Protein AF-A0A447GGA2-F1 (afdb_monomer_lite)

Foldseek 3Di:
DDVVVVVVVVVVVVVVVVPPPPDPDPWDKDFAADDPDDDADDAEKDFDAGPDMDGDPPPQWDADNVGQKIKHAFDKDWDKDKDWDQHDPDDDPVLQPPPPNQFWWWFKAWPVVRDTPWTFDDDHNVVRDIGITTDMDGDHGTTMITTITHHDDDNRD

Sequence (157 aa):
MKPKLLLLMVALALALSACGGTSPPRLWGAFTERGLSNVAMQPGINVRVFNDVNLDAHGYIKYDKSTGYLTLQPGSYRIDGWSLTTFGLKLTTQQQMATYSAPGYAFFWNVDEKKMEILASLQDPFYAQHSIIDGVLTVPKTTNYFFGHQNGDKVDG

pLDDT: mean 76.38, std 16.98, range [40.22, 98.12]

Secondary structure (DSSP, 8-state):
--HHHHHHHHHHHHHHHHT---PPP---EEEE---SS--PPPSEEEE---SEEEE-TT-SEEEETTTTEEEEPSEEEEEEEEE-----TT--HHHHH-TT--EEEEEEEETTTTEEEEEE----TTT---EEEEEEEEESS-EEEEEEEEESS-S--

Structure (mmCIF, N/CA/C/O backbone):
data_AF-A0A447GGA2-F1
#
_entry.id   AF-A0A447GGA2-F1
#
loop_
_atom_site.group_PDB
_atom_site.id
_atom_site.type_symbol
_atom_site.label_atom_id
_atom_site.label_alt_id
_atom_site.label_comp_id
_atom_site.label_asym_id
_atom_site.label_entity_id
_atom_site.label_seq_id
_atom_site.pdbx_PDB_ins_code
_atom_site.Cartn_x
_atom_site.Cartn_y
_atom_site.Cartn_z
_atom_site.occupancy
_atom_site.B_iso_or_equiv
_atom_site.auth_seq_id
_atom_site.auth_comp_id
_atom_site.auth_asym_id
_atom_site.auth_atom_id
_atom_site.pdbx_PDB_model_num
ATOM 1 N N . MET A 1 1 ? -17.168 -26.329 59.101 1.00 55.03 1 MET A N 1
ATOM 2 C CA . MET A 1 1 ? -16.135 -25.474 58.465 1.00 55.03 1 MET A CA 1
ATOM 3 C C . MET A 1 1 ? -16.261 -24.057 59.007 1.00 55.03 1 MET A C 1
ATOM 5 O O . MET A 1 1 ? -17.379 -23.578 59.133 1.00 55.03 1 MET A O 1
ATOM 9 N N . LYS A 1 2 ? -15.154 -23.409 59.399 1.00 59.47 2 LYS A N 1
ATOM 10 C CA . LYS A 1 2 ? -15.189 -22.062 59.999 1.00 59.47 2 LYS A CA 1
ATOM 11 C C . LYS A 1 2 ? -15.570 -21.018 58.927 1.00 59.47 2 LYS A C 1
ATOM 13 O O . LYS A 1 2 ? -14.942 -21.028 57.870 1.00 59.47 2 LYS A O 1
ATOM 18 N N . PRO A 1 3 ? -16.512 -20.091 59.185 1.00 68.50 3 PRO A N 1
ATOM 19 C CA . PRO A 1 3 ? -17.017 -19.128 58.190 1.00 68.50 3 PRO A CA 1
ATOM 20 C C . PRO A 1 3 ? -15.923 -18.225 57.592 1.00 68.50 3 PRO A C 1
ATOM 22 O O . PRO A 1 3 ? -16.007 -17.820 56.438 1.00 68.50 3 PRO A O 1
ATOM 25 N N . LYS A 1 4 ? -14.833 -17.996 58.337 1.00 69.19 4 LYS A N 1
ATOM 26 C CA . LYS A 1 4 ? -13.647 -17.261 57.870 1.00 69.19 4 LYS A CA 1
ATOM 27 C C . LYS A 1 4 ? -12.900 -17.956 56.723 1.00 69.19 4 LYS A C 1
ATOM 29 O O . LYS A 1 4 ? -12.331 -17.279 55.879 1.00 69.19 4 LYS A O 1
ATOM 34 N N . LEU A 1 5 ? -12.916 -19.291 56.679 1.00 73.06 5 LEU A N 1
ATOM 35 C CA . LEU A 1 5 ? -12.252 -20.070 55.629 1.00 73.06 5 LEU A CA 1
ATOM 36 C C . LEU A 1 5 ? -13.043 -20.011 54.31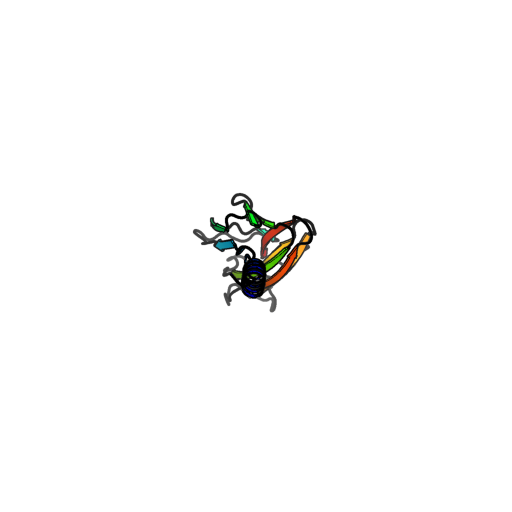4 1.00 73.06 5 LEU A C 1
ATOM 38 O O . LEU A 1 5 ? -12.458 -19.946 53.239 1.00 73.06 5 LEU A O 1
ATOM 42 N N . LEU A 1 6 ? -14.376 -19.982 54.413 1.00 73.88 6 LEU A N 1
ATOM 43 C CA . LEU A 1 6 ? -15.270 -19.882 53.261 1.00 73.88 6 LEU A CA 1
ATOM 44 C C . LEU A 1 6 ? -15.150 -18.507 52.585 1.00 73.88 6 LEU A C 1
ATOM 46 O O . LEU A 1 6 ? -15.030 -18.435 51.367 1.00 73.88 6 LEU A O 1
ATOM 50 N N . LEU A 1 7 ? -15.090 -17.430 53.378 1.00 76.25 7 LEU A N 1
ATOM 51 C CA . LEU A 1 7 ? -14.871 -16.073 52.866 1.00 76.25 7 LEU A CA 1
ATOM 52 C C . LEU A 1 7 ? -13.526 -15.929 52.144 1.00 76.25 7 LEU A C 1
ATOM 54 O O . LEU A 1 7 ? -13.458 -15.292 51.096 1.00 76.25 7 LEU A O 1
ATOM 58 N N . LEU A 1 8 ? -12.469 -16.546 52.681 1.00 77.81 8 LEU A N 1
ATOM 59 C CA . LEU A 1 8 ? -11.142 -16.508 52.068 1.00 77.81 8 LEU A CA 1
ATOM 60 C C . LEU A 1 8 ? -11.126 -17.228 50.711 1.00 77.81 8 LEU A C 1
ATOM 62 O O . LEU A 1 8 ? -10.539 -16.729 49.757 1.00 77.81 8 LEU A O 1
ATOM 66 N N . MET A 1 9 ? -11.809 -18.373 50.610 1.00 75.88 9 MET A N 1
ATOM 67 C CA . MET A 1 9 ? -11.903 -19.132 49.359 1.00 75.88 9 MET A CA 1
ATOM 68 C C . MET A 1 9 ? -12.723 -18.402 48.293 1.00 75.88 9 MET A C 1
ATOM 70 O O . MET A 1 9 ? -12.343 -18.410 47.127 1.00 75.88 9 MET A O 1
ATOM 74 N N . VAL A 1 10 ? -13.803 -17.719 48.685 1.00 77.00 10 VAL A N 1
ATOM 75 C CA . VAL A 1 10 ? -14.612 -16.907 47.760 1.00 77.00 10 VAL A CA 1
ATOM 76 C C . VAL A 1 10 ? -13.823 -15.694 47.258 1.00 77.00 10 VAL A C 1
ATOM 78 O O . VAL A 1 10 ? -13.819 -15.426 46.059 1.00 77.00 10 VAL A O 1
ATOM 81 N N . ALA A 1 11 ? -13.097 -15.000 48.139 1.00 74.69 11 ALA A N 1
ATOM 82 C CA . ALA A 1 11 ? -12.246 -13.877 47.744 1.00 74.69 11 ALA A CA 1
ATOM 83 C C . ALA A 1 11 ? -11.113 -14.314 46.796 1.00 74.69 11 ALA A C 1
ATOM 85 O O . ALA A 1 11 ? -10.830 -13.630 45.814 1.00 74.69 11 ALA A O 1
ATOM 86 N N . LEU A 1 12 ? -10.508 -15.480 47.047 1.00 71.75 12 LEU A N 1
ATOM 87 C CA . LEU A 1 12 ? -9.452 -16.034 46.199 1.00 71.75 12 LEU A CA 1
ATOM 88 C C . LEU A 1 12 ? -9.988 -16.474 44.827 1.00 71.75 12 LEU A C 1
ATOM 90 O O . LEU A 1 12 ? -9.354 -16.209 43.810 1.00 71.75 12 LEU A O 1
ATOM 94 N N . ALA A 1 13 ? -11.180 -17.075 44.778 1.00 69.44 13 ALA A N 1
ATOM 95 C CA . ALA A 1 13 ? -11.834 -17.444 43.524 1.00 69.44 13 ALA A CA 1
ATOM 96 C C . ALA A 1 13 ? -12.195 -16.210 42.672 1.00 69.44 13 ALA A C 1
ATOM 98 O O . ALA A 1 13 ? -11.992 -16.215 41.457 1.00 69.44 13 ALA A O 1
ATOM 99 N N . LEU A 1 14 ? -12.664 -15.127 43.303 1.00 68.50 14 LEU A N 1
ATOM 100 C CA . LEU A 1 14 ? -12.973 -13.863 42.623 1.00 68.50 14 LEU A CA 1
ATOM 101 C C . LEU A 1 14 ? -11.708 -13.167 42.097 1.00 68.50 14 LEU A C 1
ATOM 103 O O . LEU A 1 14 ? -11.712 -12.663 40.976 1.00 68.50 14 LEU A O 1
ATOM 107 N N . ALA A 1 15 ? -10.611 -13.196 42.860 1.00 64.44 15 ALA A N 1
ATOM 108 C CA . ALA A 1 15 ? -9.325 -12.646 42.432 1.00 64.44 15 ALA A CA 1
ATOM 109 C C . ALA A 1 15 ? -8.726 -13.420 41.241 1.00 64.44 15 ALA A C 1
ATOM 111 O O . ALA A 1 15 ? -8.238 -12.813 40.291 1.00 64.44 15 ALA A O 1
ATOM 112 N N . LEU A 1 16 ? -8.825 -14.754 41.245 1.00 64.12 16 LEU A N 1
ATOM 113 C CA . LEU A 1 16 ? -8.358 -15.597 40.137 1.00 64.12 16 LEU A CA 1
ATOM 114 C C . LEU A 1 16 ? -9.204 -15.417 38.866 1.00 64.12 16 LEU A C 1
ATOM 116 O O . LEU A 1 16 ? -8.669 -15.489 37.763 1.00 64.12 16 LEU A O 1
ATOM 120 N N . SER A 1 17 ? -10.498 -15.115 39.011 1.00 60.97 17 SER A N 1
ATOM 121 C CA . SER A 1 17 ? -11.397 -14.830 37.882 1.00 60.97 17 SER A CA 1
ATOM 122 C C . SER A 1 17 ? -11.118 -13.466 37.237 1.00 60.97 17 SER A C 1
ATOM 124 O O . SER A 1 17 ? -11.296 -13.306 36.033 1.00 60.97 17 SER A O 1
ATOM 126 N N . ALA A 1 18 ? -10.647 -12.488 38.018 1.00 59.16 18 ALA A N 1
ATOM 127 C CA . ALA A 1 18 ? -10.312 -11.148 37.533 1.00 59.16 18 ALA A CA 1
ATOM 128 C C . ALA A 1 18 ? -8.940 -11.072 36.831 1.00 59.16 18 ALA A C 1
ATOM 130 O O . ALA A 1 18 ? -8.688 -10.139 36.074 1.00 59.16 18 ALA A O 1
ATOM 131 N N . CYS A 1 19 ? -8.063 -12.060 37.045 1.00 56.97 19 CYS A N 1
ATOM 132 C CA . CYS A 1 19 ? -6.758 -12.165 36.381 1.00 56.97 19 CYS A CA 1
ATOM 133 C C . CYS A 1 19 ? -6.781 -12.978 35.076 1.00 56.97 19 CYS A C 1
ATOM 135 O O . CYS A 1 19 ? -5.735 -13.145 34.448 1.00 56.97 19 CYS A O 1
ATOM 137 N N . GLY A 1 20 ? -7.950 -13.456 34.637 1.00 50.09 20 GLY A N 1
ATOM 138 C CA . GLY A 1 20 ? -8.146 -14.082 33.328 1.00 50.09 20 GLY A CA 1
ATOM 139 C C . GLY A 1 20 ? -8.113 -13.054 32.198 1.00 50.09 20 GLY A C 1
ATOM 140 O O . GLY A 1 20 ? -9.100 -12.875 31.493 1.00 50.09 20 GLY A O 1
ATOM 141 N N . GLY A 1 21 ? -7.000 -12.335 32.051 1.00 49.41 21 GLY A N 1
ATOM 142 C CA . GLY A 1 21 ? -6.789 -11.415 30.945 1.00 49.41 21 GLY A CA 1
ATOM 143 C C . GLY A 1 21 ? -6.728 -12.200 29.643 1.00 49.41 21 GLY A C 1
ATOM 144 O O . GLY A 1 21 ? -5.697 -12.779 29.309 1.00 49.41 21 GLY A O 1
ATOM 145 N N . THR A 1 22 ? -7.827 -12.227 28.895 1.00 58.84 22 THR A N 1
ATOM 146 C CA . THR A 1 22 ? -7.791 -12.599 27.483 1.00 58.84 22 THR A CA 1
ATOM 147 C C . THR A 1 22 ? -6.890 -11.592 26.787 1.00 58.84 22 THR A C 1
ATOM 149 O O . THR A 1 22 ? -7.276 -10.436 26.605 1.00 58.84 22 THR A O 1
ATOM 152 N N . SER A 1 23 ? -5.663 -12.003 26.457 1.00 59.25 23 SER A N 1
ATOM 153 C CA . SER A 1 23 ? -4.804 -11.192 25.600 1.00 59.25 23 SER A CA 1
ATOM 154 C C . SER A 1 23 ? -5.580 -10.901 24.316 1.00 59.25 23 SER A C 1
ATOM 156 O O . SER A 1 23 ? -6.169 -11.837 23.760 1.00 59.25 23 SER A O 1
ATOM 158 N N . PRO A 1 24 ? -5.641 -9.637 23.864 1.00 61.16 24 PRO A N 1
ATOM 159 C CA . PRO A 1 24 ? -6.284 -9.326 22.601 1.00 61.16 24 PRO A CA 1
ATOM 160 C C . PRO A 1 24 ? -5.668 -10.200 21.498 1.00 61.16 24 PRO A C 1
ATOM 162 O O . PRO A 1 24 ? -4.468 -10.498 21.548 1.00 61.16 24 PRO A O 1
ATOM 165 N N . PRO A 1 25 ? -6.481 -10.671 20.539 1.00 67.06 25 PRO A N 1
ATOM 166 C CA . PRO A 1 25 ? -6.010 -11.588 19.516 1.00 67.06 25 PRO A CA 1
ATOM 167 C C . PRO A 1 25 ? -4.809 -10.992 18.781 1.00 67.06 25 PRO A C 1
ATOM 169 O O . PRO A 1 25 ? -4.775 -9.797 18.485 1.00 67.06 25 PRO A O 1
ATOM 172 N N . ARG A 1 26 ? -3.806 -11.825 18.486 1.00 68.12 26 ARG A N 1
ATOM 173 C CA . ARG A 1 26 ? -2.663 -11.404 17.673 1.00 68.12 26 ARG A CA 1
ATOM 174 C C . ARG A 1 26 ? -3.148 -11.206 16.237 1.00 68.12 26 ARG A C 1
ATOM 176 O O . ARG A 1 26 ? -3.284 -12.180 15.502 1.00 68.12 26 ARG A O 1
ATOM 183 N N . LEU A 1 27 ? -3.406 -9.955 15.872 1.00 86.00 27 LEU A N 1
ATOM 184 C CA . LEU A 1 27 ? -3.774 -9.553 14.518 1.00 86.00 27 LEU A CA 1
ATOM 185 C C . LEU A 1 27 ? -2.509 -9.342 13.683 1.00 86.00 27 LEU A C 1
ATOM 187 O O . LEU A 1 27 ? -1.569 -8.695 14.149 1.00 86.00 27 LEU A O 1
ATOM 191 N N . TRP A 1 28 ? -2.455 -9.908 12.480 1.00 90.31 28 TRP A N 1
ATOM 192 C CA . TRP A 1 28 ? -1.319 -9.760 11.573 1.00 90.31 28 TRP A CA 1
ATOM 193 C C . TRP A 1 28 ? -1.668 -10.151 10.133 1.00 90.31 28 TRP A C 1
ATOM 195 O O . TRP A 1 28 ? -2.555 -10.960 9.864 1.00 90.31 28 TRP A O 1
ATOM 205 N N . GLY A 1 29 ? -0.898 -9.597 9.200 1.00 92.44 29 GLY A N 1
ATOM 206 C CA . GLY A 1 29 ? -0.881 -10.011 7.806 1.00 92.44 29 GLY A CA 1
ATOM 207 C C . GLY A 1 29 ? 0.541 -9.958 7.264 1.00 92.44 29 GLY A C 1
ATOM 208 O O . GLY A 1 29 ? 1.298 -9.049 7.600 1.00 92.44 29 GLY A O 1
ATOM 209 N N . ALA A 1 30 ? 0.906 -10.941 6.452 1.00 93.75 30 ALA A N 1
ATOM 210 C CA . ALA A 1 30 ? 2.153 -10.984 5.709 1.00 93.75 30 ALA A CA 1
ATOM 211 C C . ALA A 1 30 ? 1.834 -11.021 4.215 1.00 93.75 30 ALA A C 1
ATOM 213 O O . ALA A 1 30 ? 1.035 -11.840 3.757 1.00 93.75 30 ALA A O 1
ATOM 214 N N . PHE A 1 31 ? 2.470 -10.127 3.468 1.00 93.62 31 PHE A N 1
ATOM 215 C CA . PHE A 1 31 ? 2.250 -9.935 2.042 1.00 93.62 31 PHE A CA 1
ATOM 216 C C . PHE A 1 31 ? 3.592 -10.050 1.341 1.00 93.62 31 PHE A C 1
ATOM 218 O O . PHE A 1 31 ? 4.573 -9.435 1.754 1.00 93.62 31 PHE A O 1
ATOM 225 N N . THR A 1 32 ? 3.673 -10.878 0.311 1.00 91.06 32 THR A N 1
ATOM 226 C CA . THR A 1 32 ? 4.910 -11.098 -0.429 1.00 91.06 32 THR A CA 1
ATOM 227 C C . THR A 1 32 ? 4.616 -11.108 -1.915 1.00 91.06 32 THR A C 1
ATOM 229 O O . THR A 1 32 ? 3.681 -11.744 -2.400 1.00 91.06 32 THR A O 1
ATOM 232 N N . GLU A 1 33 ? 5.432 -10.361 -2.648 1.00 85.94 33 GLU A N 1
ATOM 233 C CA . GLU A 1 33 ? 5.427 -10.347 -4.098 1.00 85.94 33 GLU A CA 1
ATOM 234 C C . GLU A 1 33 ? 6.767 -10.896 -4.557 1.00 85.94 33 GLU A C 1
ATOM 236 O O . GLU A 1 33 ? 7.823 -10.343 -4.253 1.00 85.94 33 GLU A O 1
ATOM 241 N N . ARG A 1 34 ? 6.723 -12.000 -5.298 1.00 81.56 34 ARG A N 1
ATOM 242 C CA . ARG A 1 34 ? 7.884 -12.496 -6.039 1.00 81.56 34 ARG A CA 1
ATOM 243 C C . ARG A 1 34 ? 7.681 -12.204 -7.515 1.00 81.56 34 ARG A C 1
ATOM 245 O O . ARG A 1 34 ? 6.751 -12.745 -8.114 1.00 81.56 34 ARG A O 1
ATOM 252 N N . GLY A 1 35 ? 8.542 -11.368 -8.088 1.00 71.44 35 GLY A N 1
ATOM 253 C CA . GLY A 1 35 ? 8.552 -11.116 -9.525 1.00 71.44 35 GLY A CA 1
ATOM 254 C C . GLY A 1 35 ? 8.919 -12.392 -10.282 1.00 71.44 35 GLY A C 1
ATOM 255 O O . GLY A 1 35 ? 10.024 -12.902 -10.135 1.00 71.44 35 GLY A O 1
ATOM 256 N N . LEU A 1 36 ? 7.987 -12.918 -11.077 1.00 71.12 36 LEU A N 1
ATOM 257 C CA . LEU A 1 36 ? 8.233 -14.065 -11.966 1.00 71.12 36 LEU A CA 1
ATOM 258 C C . LEU A 1 36 ? 8.730 -13.624 -13.353 1.00 71.12 36 LEU A C 1
ATOM 260 O O . LEU A 1 36 ? 9.214 -14.437 -14.135 1.00 71.12 36 LEU A O 1
ATOM 264 N N . SER A 1 37 ? 8.606 -12.332 -13.654 1.00 71.00 37 SER A N 1
ATOM 265 C CA . SER A 1 37 ? 9.001 -11.702 -14.911 1.00 71.00 37 SER A CA 1
ATOM 266 C C . SER A 1 37 ? 9.281 -10.217 -14.688 1.00 71.00 37 SER A C 1
ATOM 268 O O . SER A 1 37 ? 8.672 -9.597 -13.816 1.00 71.00 37 SER A O 1
ATOM 270 N N . ASN A 1 38 ? 10.139 -9.627 -15.519 1.00 69.06 38 ASN A N 1
ATOM 271 C CA . ASN A 1 38 ? 10.402 -8.190 -15.485 1.00 69.06 38 ASN A CA 1
ATOM 272 C C . ASN A 1 38 ? 9.208 -7.417 -16.060 1.00 69.06 38 ASN A C 1
ATOM 274 O O . ASN A 1 38 ? 8.910 -7.530 -17.249 1.00 69.06 38 ASN A O 1
ATOM 278 N N . VAL A 1 39 ? 8.549 -6.613 -15.225 1.00 69.69 39 VAL A N 1
ATOM 279 C CA . VAL A 1 39 ? 7.457 -5.721 -15.636 1.00 69.69 39 VAL A CA 1
ATOM 280 C C . VAL A 1 39 ? 7.946 -4.282 -15.550 1.00 69.69 39 VAL A C 1
ATOM 282 O O . VAL A 1 39 ? 8.426 -3.839 -14.509 1.00 69.69 39 VAL A O 1
ATOM 285 N N . ALA A 1 40 ? 7.837 -3.545 -16.654 1.00 69.25 40 ALA A N 1
ATOM 286 C CA . ALA A 1 40 ? 8.194 -2.134 -16.669 1.00 69.25 40 ALA A CA 1
ATOM 287 C C . ALA A 1 40 ? 7.143 -1.314 -15.909 1.00 69.25 40 ALA A C 1
ATOM 289 O O . ALA A 1 40 ? 5.954 -1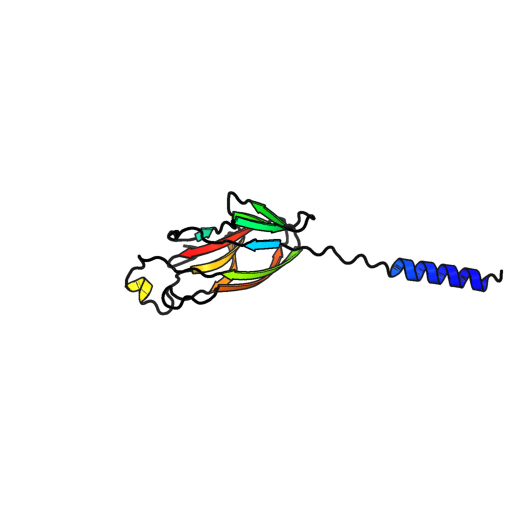.365 -16.236 1.00 69.25 40 ALA A O 1
ATOM 290 N N . MET A 1 41 ? 7.595 -0.528 -14.932 1.00 69.38 41 MET A N 1
ATOM 291 C CA . MET A 1 41 ? 6.742 0.439 -14.247 1.00 69.38 41 MET A CA 1
ATOM 292 C C . MET A 1 41 ? 6.249 1.509 -15.217 1.00 69.38 41 MET A C 1
ATOM 294 O O . MET A 1 41 ? 7.039 2.111 -15.948 1.00 69.38 41 MET A O 1
ATOM 298 N N . GLN A 1 42 ? 4.947 1.769 -15.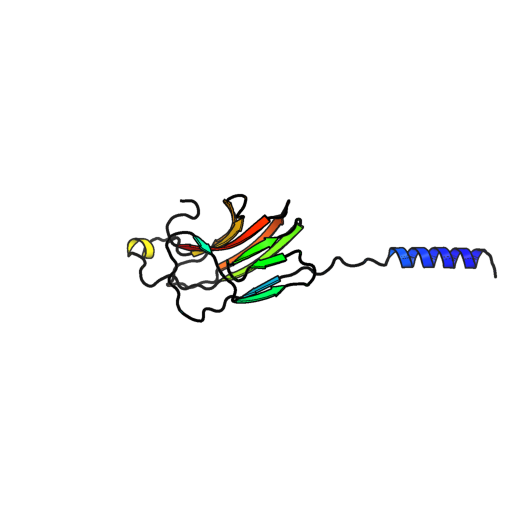186 1.00 72.88 42 GLN A N 1
ATOM 299 C CA . GLN A 1 42 ? 4.334 2.844 -15.957 1.00 72.88 42 GLN A CA 1
ATOM 300 C C . GLN A 1 42 ? 4.569 4.193 -15.264 1.00 72.88 42 GLN A C 1
ATOM 302 O O . GLN A 1 42 ? 4.767 4.213 -14.048 1.00 72.88 42 GLN A O 1
ATOM 307 N N . PRO A 1 43 ? 4.561 5.322 -15.991 1.00 71.69 43 PRO A N 1
ATOM 308 C CA . PRO A 1 43 ? 4.565 6.643 -15.365 1.00 71.69 43 PRO A CA 1
ATOM 309 C C . PRO A 1 43 ? 3.415 6.802 -14.353 1.00 71.69 43 PRO A C 1
ATOM 311 O O . PRO A 1 43 ? 2.291 6.383 -14.629 1.00 71.69 43 PRO A O 1
ATOM 314 N N . GLY A 1 44 ? 3.688 7.415 -13.197 1.00 74.38 44 GLY A N 1
ATOM 315 C CA . GLY A 1 44 ? 2.714 7.635 -12.121 1.00 74.38 44 GLY A CA 1
ATOM 316 C C . GLY A 1 44 ? 2.668 6.520 -11.067 1.00 74.38 44 GLY A C 1
ATOM 317 O O . GLY A 1 44 ? 3.670 5.848 -10.805 1.00 74.38 44 GLY A O 1
ATOM 318 N N . ILE A 1 45 ? 1.505 6.351 -10.426 1.00 82.25 45 ILE A N 1
ATOM 319 C CA . ILE A 1 45 ? 1.277 5.364 -9.359 1.00 82.25 45 ILE A CA 1
ATOM 320 C C . ILE A 1 45 ? 1.071 3.964 -9.953 1.00 82.25 45 ILE A C 1
ATOM 322 O O . ILE A 1 45 ? 0.184 3.733 -10.770 1.00 82.25 45 ILE A O 1
ATOM 326 N N . ASN A 1 46 ? 1.859 3.007 -9.475 1.00 83.31 46 ASN A N 1
ATOM 327 C CA . ASN A 1 46 ? 1.804 1.594 -9.826 1.00 83.31 46 ASN A CA 1
ATOM 328 C C . ASN A 1 46 ? 1.406 0.793 -8.581 1.00 83.31 46 ASN A C 1
ATOM 330 O O . ASN A 1 46 ? 2.205 0.647 -7.654 1.00 83.31 46 ASN A O 1
ATOM 334 N N . VAL A 1 47 ? 0.182 0.266 -8.561 1.00 90.25 47 VAL A N 1
ATOM 335 C CA . VAL A 1 47 ? -0.314 -0.585 -7.467 1.00 90.25 47 VAL A CA 1
ATOM 336 C C . VAL A 1 47 ? 0.434 -1.919 -7.458 1.00 90.25 47 VAL A C 1
ATOM 338 O O . VAL A 1 47 ? 0.658 -2.523 -8.507 1.00 90.25 47 VAL A O 1
ATOM 341 N N . ARG A 1 48 ? 0.826 -2.383 -6.269 1.00 88.81 48 ARG A N 1
ATOM 342 C CA . ARG A 1 48 ? 1.505 -3.667 -6.070 1.00 88.81 48 ARG A CA 1
ATOM 343 C C . ARG A 1 48 ? 0.504 -4.762 -5.730 1.00 88.81 48 ARG A C 1
ATOM 345 O O . ARG A 1 48 ? -0.329 -4.609 -4.837 1.00 88.81 48 ARG A O 1
ATOM 352 N N . VAL A 1 49 ? 0.615 -5.880 -6.442 1.00 91.31 49 VAL A N 1
ATOM 353 C CA . VAL A 1 49 ? -0.238 -7.055 -6.259 1.00 91.31 49 VAL A CA 1
ATOM 354 C C . VAL A 1 49 ? 0.617 -8.201 -5.726 1.00 91.31 49 VAL A C 1
ATOM 356 O O . VAL A 1 49 ? 1.470 -8.741 -6.426 1.00 91.31 49 VAL A O 1
ATOM 359 N N . PHE A 1 50 ? 0.388 -8.567 -4.468 1.00 92.00 50 PHE A N 1
ATOM 360 C CA . PHE A 1 50 ? 1.090 -9.629 -3.762 1.00 92.00 50 PHE A CA 1
ATOM 361 C C . PHE A 1 50 ? 0.506 -10.989 -4.145 1.00 92.00 50 PHE A C 1
ATOM 363 O O . PHE A 1 50 ? -0.699 -11.232 -4.026 1.00 92.00 50 PHE A O 1
ATOM 370 N N . ASN A 1 51 ? 1.370 -11.890 -4.607 1.00 90.50 51 ASN A N 1
ATOM 371 C CA . ASN A 1 51 ? 0.967 -13.229 -5.029 1.00 90.50 51 ASN A CA 1
ATOM 372 C C . ASN A 1 51 ? 0.873 -14.209 -3.849 1.00 90.50 51 ASN A C 1
ATOM 374 O O . ASN A 1 51 ? 0.010 -15.095 -3.855 1.00 90.50 51 ASN A O 1
ATOM 378 N N . ASP A 1 52 ? 1.668 -13.993 -2.803 1.00 93.06 52 ASP A N 1
ATOM 379 C CA . ASP A 1 52 ? 1.615 -14.740 -1.552 1.00 93.06 52 ASP A CA 1
ATOM 380 C C . ASP A 1 52 ? 1.116 -13.846 -0.409 1.00 93.06 52 ASP A C 1
ATOM 382 O O . ASP A 1 52 ? 1.613 -12.740 -0.191 1.00 93.06 52 ASP A O 1
ATOM 386 N N . VAL A 1 53 ? 0.068 -14.301 0.277 1.00 93.81 53 VAL A N 1
ATOM 387 C CA . VAL A 1 53 ? -0.652 -13.521 1.289 1.00 93.81 53 VAL A CA 1
ATOM 388 C C . VAL A 1 53 ? -1.110 -14.457 2.388 1.00 93.81 53 VAL A C 1
ATOM 390 O O . VAL A 1 53 ? -1.847 -15.409 2.125 1.00 93.81 53 VAL A O 1
ATOM 393 N N . ASN A 1 54 ? -0.708 -14.146 3.614 1.00 94.12 54 ASN A N 1
ATOM 394 C CA . ASN A 1 54 ? -1.064 -14.887 4.811 1.00 94.12 54 ASN A CA 1
ATOM 395 C C . ASN A 1 54 ? -1.662 -13.918 5.835 1.00 94.12 54 ASN A C 1
ATOM 397 O O . ASN A 1 54 ? -1.030 -12.923 6.178 1.00 94.12 54 ASN A O 1
ATOM 401 N N . LEU A 1 55 ? -2.889 -14.178 6.276 1.00 92.75 55 LEU A N 1
ATOM 402 C CA . LEU A 1 55 ? -3.662 -13.290 7.144 1.00 92.75 55 LEU A CA 1
ATOM 403 C C . LEU A 1 55 ? -4.153 -14.060 8.364 1.00 92.75 55 LEU A C 1
ATOM 405 O O . LEU A 1 55 ? -4.445 -15.256 8.280 1.00 92.75 55 LEU A O 1
ATOM 409 N N . ASP A 1 56 ? -4.311 -13.358 9.481 1.00 88.69 56 ASP A N 1
ATOM 410 C CA . ASP A 1 56 ? -5.055 -13.893 10.611 1.00 88.69 56 ASP A CA 1
ATOM 411 C C . ASP A 1 56 ? -6.546 -14.126 10.265 1.00 88.69 56 ASP A C 1
ATOM 413 O O . ASP A 1 56 ? -7.107 -13.556 9.326 1.00 88.69 56 ASP A O 1
ATOM 417 N N . ALA A 1 57 ? -7.210 -14.981 11.046 1.00 85.06 57 ALA A N 1
ATOM 418 C CA . ALA A 1 57 ? -8.589 -15.399 10.785 1.00 85.06 57 ALA A CA 1
ATOM 419 C C . ALA A 1 57 ? -9.670 -14.415 11.287 1.00 85.06 57 ALA A C 1
ATOM 421 O O . ALA A 1 57 ? -10.859 -14.705 11.162 1.00 85.06 57 ALA A O 1
ATOM 422 N N . HIS A 1 58 ? -9.299 -13.271 11.870 1.00 87.81 58 HIS A N 1
ATOM 423 C CA . HIS A 1 58 ? -10.234 -12.356 12.537 1.00 87.81 58 HIS A CA 1
ATOM 424 C C . HIS A 1 58 ? -10.865 -11.349 11.566 1.00 87.81 58 HIS A C 1
ATOM 426 O O . HIS A 1 58 ? -11.830 -10.677 11.921 1.00 87.81 58 HIS A O 1
ATOM 432 N N . GLY A 1 59 ? -10.346 -11.232 10.337 1.00 88.56 59 GLY A N 1
ATOM 433 C CA . GLY A 1 59 ? -10.971 -10.454 9.260 1.00 88.56 59 GLY A CA 1
ATOM 434 C C . GLY A 1 59 ? -10.839 -8.929 9.377 1.00 88.56 59 GLY A C 1
ATOM 435 O O . GLY A 1 59 ? -11.520 -8.208 8.642 1.00 88.56 59 GLY A O 1
ATOM 436 N N . TYR A 1 60 ? -9.966 -8.439 10.265 1.00 91.62 60 TYR A N 1
ATOM 437 C CA . TYR A 1 60 ? -9.634 -7.011 10.408 1.00 91.62 60 TYR A CA 1
ATOM 438 C C . TYR A 1 60 ? -8.830 -6.473 9.225 1.00 91.62 60 TYR A C 1
ATOM 440 O O . TYR A 1 60 ? -8.931 -5.294 8.885 1.00 91.62 60 TYR A O 1
ATOM 448 N N . ILE A 1 61 ? -8.063 -7.358 8.593 1.00 94.31 61 ILE A N 1
ATOM 449 C CA . ILE A 1 61 ? -7.295 -7.099 7.385 1.00 94.31 61 ILE A CA 1
ATOM 450 C C . ILE A 1 61 ? -7.904 -7.966 6.288 1.00 94.31 61 ILE A C 1
ATOM 452 O O . ILE A 1 61 ? -7.974 -9.188 6.419 1.00 94.31 61 ILE A O 1
ATOM 456 N N . LYS A 1 62 ? -8.362 -7.340 5.208 1.00 95.25 62 LYS A N 1
ATOM 457 C CA . LYS A 1 62 ? -8.806 -8.039 3.996 1.00 95.25 62 LYS A CA 1
ATOM 458 C C . LYS A 1 62 ? -7.920 -7.630 2.837 1.00 95.25 62 LYS A C 1
ATOM 460 O O . LYS A 1 62 ? -7.466 -6.492 2.794 1.00 95.25 62 LYS A O 1
ATOM 465 N N . TYR A 1 63 ? -7.700 -8.549 1.907 1.00 95.62 63 TYR A N 1
ATOM 466 C CA . TYR A 1 63 ? -6.876 -8.305 0.733 1.00 95.62 63 TYR A CA 1
ATOM 467 C C . TYR A 1 63 ? -7.533 -8.858 -0.522 1.00 95.62 63 TYR A C 1
ATOM 469 O O . TYR A 1 63 ? -7.930 -10.024 -0.557 1.00 95.62 63 TYR A O 1
ATOM 477 N N . ASP A 1 64 ? -7.615 -8.025 -1.550 1.00 95.50 64 ASP A N 1
ATOM 478 C CA . ASP A 1 64 ? -8.085 -8.400 -2.873 1.00 95.50 64 ASP A CA 1
ATOM 479 C C . ASP A 1 64 ? -6.889 -8.643 -3.802 1.00 95.50 64 ASP A C 1
ATOM 481 O O . ASP A 1 64 ? -6.240 -7.715 -4.286 1.00 95.50 64 ASP A O 1
ATOM 485 N N . LYS A 1 65 ? -6.618 -9.924 -4.083 1.00 92.69 65 LYS A N 1
ATOM 486 C CA . LYS A 1 65 ? -5.528 -10.352 -4.973 1.00 92.69 65 LYS A CA 1
ATOM 487 C C . LYS A 1 65 ? -5.724 -9.931 -6.432 1.00 92.69 65 LYS A C 1
ATOM 489 O O . LYS A 1 65 ? -4.766 -9.990 -7.194 1.00 92.69 65 LYS A O 1
ATOM 494 N N . SER A 1 66 ? -6.934 -9.552 -6.845 1.00 93.06 66 SER A N 1
ATOM 495 C CA . SER A 1 66 ? -7.195 -9.126 -8.224 1.00 93.06 66 SER A CA 1
ATOM 496 C C . SER A 1 66 ? -6.818 -7.666 -8.474 1.00 93.06 66 SER A C 1
ATOM 498 O O . SER A 1 66 ? -6.449 -7.312 -9.591 1.00 93.06 66 SER A O 1
ATOM 500 N N . THR A 1 67 ? -6.867 -6.831 -7.434 1.00 93.62 67 THR A N 1
ATOM 501 C CA . THR A 1 67 ? -6.638 -5.383 -7.538 1.00 93.62 67 THR A CA 1
ATOM 502 C C . THR A 1 67 ? -5.406 -4.909 -6.774 1.00 93.62 67 THR A C 1
ATOM 504 O O . THR A 1 67 ? -4.866 -3.851 -7.087 1.00 93.62 67 THR A O 1
ATOM 507 N N . GLY A 1 68 ? -4.946 -5.668 -5.777 1.00 93.94 68 GLY A N 1
ATOM 508 C CA . GLY A 1 68 ? -3.871 -5.265 -4.871 1.00 93.94 68 GLY A CA 1
ATOM 509 C C . GLY A 1 68 ? -4.335 -4.414 -3.687 1.00 93.94 68 GLY A C 1
ATOM 510 O O . GLY A 1 68 ? -3.504 -3.923 -2.920 1.00 93.94 68 GLY A O 1
ATOM 511 N N . TYR A 1 69 ? -5.646 -4.233 -3.532 1.00 96.69 69 TYR A N 1
ATOM 512 C CA . TYR A 1 69 ? -6.218 -3.385 -2.497 1.00 96.69 69 TYR A CA 1
ATOM 513 C C . TYR A 1 69 ? -6.353 -4.157 -1.193 1.00 96.69 69 TYR A C 1
ATOM 515 O O . TYR A 1 69 ? -6.694 -5.341 -1.163 1.00 96.69 69 TYR A O 1
ATOM 523 N N . LEU A 1 70 ? -6.118 -3.449 -0.098 1.00 95.44 70 LEU A N 1
ATOM 524 C CA . LEU A 1 70 ? -6.340 -3.944 1.244 1.00 95.44 70 LEU A CA 1
ATOM 525 C C . LEU A 1 70 ? -7.408 -3.098 1.940 1.00 95.44 70 LEU A C 1
ATOM 527 O O . LEU A 1 70 ? -7.468 -1.883 1.771 1.00 95.44 70 LEU A O 1
ATOM 531 N N . THR A 1 71 ? -8.242 -3.736 2.746 1.00 96.69 71 THR A N 1
ATOM 532 C CA . THR A 1 71 ? -9.219 -3.044 3.586 1.00 96.69 71 THR A CA 1
ATOM 533 C C . THR A 1 71 ? -8.819 -3.248 5.036 1.00 96.69 71 THR A C 1
ATOM 535 O O . THR A 1 71 ? -8.745 -4.390 5.497 1.00 96.69 71 THR A O 1
ATOM 538 N N . LEU A 1 72 ? -8.583 -2.147 5.751 1.00 95.94 72 LEU A N 1
ATOM 539 C CA . LEU A 1 72 ? -8.318 -2.154 7.189 1.00 95.94 72 LEU A CA 1
ATOM 540 C C . LEU A 1 72 ? -9.567 -1.715 7.941 1.00 95.94 72 LEU A C 1
ATOM 542 O O . LEU A 1 72 ? -10.192 -0.713 7.593 1.00 95.94 72 LEU A O 1
ATOM 546 N N . GLN A 1 73 ? -9.923 -2.457 8.985 1.00 96.00 73 GLN A N 1
ATOM 547 C CA . GLN A 1 73 ? -10.919 -2.023 9.964 1.00 96.00 73 GLN A CA 1
ATOM 548 C C . GLN A 1 73 ? -10.345 -0.942 10.897 1.00 96.00 73 GLN A C 1
ATOM 550 O O . GLN A 1 73 ? -9.123 -0.780 10.956 1.00 96.00 73 GLN A O 1
ATOM 555 N N . PRO A 1 74 ? -11.184 -0.206 11.648 1.00 95.50 74 PRO A N 1
ATOM 556 C CA . PRO A 1 74 ? -10.692 0.784 12.599 1.00 95.50 74 PRO A CA 1
ATOM 557 C C . PRO A 1 74 ? -9.705 0.187 13.610 1.00 95.50 74 PRO A C 1
ATOM 559 O O . PRO A 1 74 ? -9.957 -0.884 14.165 1.00 95.50 74 PRO A O 1
ATOM 562 N N . GLY A 1 75 ? -8.589 0.873 13.855 1.00 92.94 75 GLY A N 1
ATOM 563 C CA . GLY A 1 75 ? -7.536 0.397 14.754 1.00 92.94 75 GLY A CA 1
ATOM 564 C C . GLY A 1 75 ? -6.176 1.046 14.508 1.00 92.94 75 GLY A C 1
ATOM 565 O O . GLY A 1 75 ? -6.027 1.891 13.628 1.00 92.94 75 GLY A O 1
ATOM 566 N N . SER A 1 76 ? -5.174 0.639 15.286 1.00 93.94 76 SER A N 1
ATOM 567 C CA . SER A 1 76 ? -3.778 1.047 15.097 1.00 93.94 76 SER A CA 1
ATOM 568 C C . SER A 1 76 ? -2.957 -0.123 14.568 1.00 93.94 76 SER A C 1
ATOM 570 O O . SER A 1 76 ? -2.961 -1.206 15.151 1.00 93.94 76 SER A O 1
ATOM 572 N N . TYR A 1 77 ? -2.239 0.110 13.476 1.00 93.56 77 TYR A N 1
ATOM 573 C CA . TYR A 1 77 ? -1.475 -0.895 12.749 1.00 93.56 77 TYR A CA 1
ATOM 574 C C . TYR A 1 77 ? -0.008 -0.487 12.701 1.00 93.56 77 TYR A C 1
ATOM 576 O O . TYR A 1 77 ? 0.313 0.653 12.372 1.00 93.56 77 TYR A O 1
ATOM 584 N N . ARG A 1 78 ? 0.893 -1.427 12.991 1.00 94.19 78 ARG A N 1
ATOM 585 C CA . ARG A 1 78 ? 2.308 -1.303 12.629 1.00 94.19 78 ARG A CA 1
ATOM 586 C C . ARG A 1 78 ? 2.459 -1.854 11.218 1.00 94.19 78 ARG A C 1
ATOM 588 O O . ARG A 1 78 ? 2.079 -2.995 10.969 1.00 94.19 78 ARG A O 1
ATOM 595 N N . ILE A 1 79 ? 2.983 -1.039 10.318 1.00 93.56 79 ILE A N 1
ATOM 596 C CA . ILE A 1 79 ? 3.233 -1.410 8.931 1.00 93.56 79 ILE A CA 1
ATOM 597 C C . ILE A 1 79 ? 4.738 -1.367 8.740 1.00 93.56 79 ILE A C 1
ATOM 599 O O . ILE A 1 79 ? 5.347 -0.311 8.887 1.00 93.56 79 ILE A O 1
ATOM 603 N N . ASP A 1 80 ? 5.305 -2.528 8.443 1.00 90.56 80 ASP A N 1
ATOM 6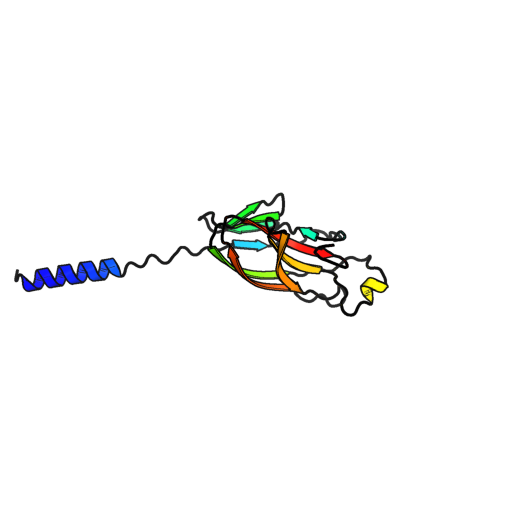04 C CA . ASP A 1 80 ? 6.726 -2.712 8.188 1.00 90.56 80 ASP A CA 1
ATOM 605 C C . ASP A 1 80 ? 6.885 -3.585 6.939 1.00 90.56 80 ASP A C 1
ATOM 607 O O . ASP A 1 80 ? 6.073 -4.482 6.681 1.00 90.56 80 ASP A O 1
ATOM 611 N N . GLY A 1 81 ? 7.906 -3.310 6.145 1.00 86.00 81 GLY A N 1
ATOM 612 C CA . GLY A 1 81 ? 8.227 -4.080 4.964 1.00 86.00 81 GLY A CA 1
ATOM 613 C C . GLY A 1 81 ? 9.402 -3.494 4.210 1.00 86.00 81 GLY A C 1
ATOM 614 O O . GLY A 1 81 ? 9.746 -2.322 4.341 1.00 86.00 81 GLY A O 1
ATOM 615 N N . TRP A 1 82 ? 9.998 -4.324 3.363 1.00 82.38 82 TRP A N 1
ATOM 616 C CA . TRP A 1 82 ? 11.021 -3.875 2.439 1.00 82.38 82 TRP A CA 1
ATOM 617 C C . TRP A 1 82 ? 10.638 -4.205 1.000 1.00 82.38 82 TRP A C 1
ATOM 619 O O . TRP A 1 82 ? 9.992 -5.217 0.727 1.00 82.38 82 TRP A O 1
ATOM 629 N N . SER A 1 83 ? 11.038 -3.341 0.077 1.00 78.50 83 SER A N 1
ATOM 630 C CA . SER A 1 83 ? 10.873 -3.535 -1.358 1.00 78.50 83 SER A CA 1
ATOM 631 C C . SER A 1 83 ? 12.221 -3.435 -2.058 1.00 78.50 83 SER A C 1
ATOM 633 O O . SER A 1 83 ? 13.066 -2.621 -1.691 1.00 78.50 83 SER A O 1
ATOM 635 N N . LEU A 1 84 ? 12.407 -4.276 -3.071 1.00 72.31 84 LEU A N 1
ATOM 636 C CA . LEU A 1 84 ? 13.545 -4.268 -3.979 1.00 72.31 84 LEU A CA 1
ATOM 637 C C . LEU A 1 84 ? 13.002 -4.202 -5.402 1.00 72.31 84 LEU A C 1
ATOM 639 O O . LEU A 1 84 ? 12.395 -5.161 -5.881 1.00 72.31 84 LEU A O 1
ATOM 643 N N . THR A 1 85 ? 13.225 -3.085 -6.085 1.00 66.12 85 THR A N 1
ATOM 644 C CA . THR A 1 85 ? 12.831 -2.919 -7.486 1.00 66.12 85 THR A CA 1
ATOM 645 C C . THR A 1 85 ? 13.965 -2.310 -8.286 1.00 66.12 85 THR A C 1
ATOM 647 O O . THR A 1 85 ? 14.513 -1.279 -7.909 1.00 66.12 85 THR A O 1
ATOM 650 N N . THR A 1 86 ? 14.279 -2.906 -9.431 1.00 57.38 86 THR A N 1
ATOM 651 C CA . THR A 1 86 ? 15.143 -2.287 -10.439 1.00 57.38 86 THR A CA 1
ATOM 652 C C . THR A 1 86 ? 14.276 -1.462 -11.388 1.00 57.38 86 THR A C 1
ATOM 654 O O . THR A 1 86 ? 13.427 -2.021 -12.089 1.00 57.38 86 THR A O 1
ATOM 657 N N . PHE A 1 87 ? 14.451 -0.141 -11.406 1.00 57.41 87 PHE A N 1
ATOM 658 C CA . PHE A 1 87 ? 13.688 0.753 -12.284 1.00 57.41 87 PHE A CA 1
ATOM 659 C C . PHE A 1 87 ? 14.107 0.614 -13.753 1.00 57.41 87 PHE A C 1
ATOM 661 O O . PHE A 1 87 ? 15.228 0.229 -14.076 1.00 57.41 87 PHE A O 1
ATOM 668 N N . GLY A 1 88 ? 13.150 0.861 -14.650 1.00 51.22 88 GLY A N 1
ATOM 669 C CA . GLY A 1 88 ? 13.182 0.396 -16.035 1.00 51.22 88 GLY A CA 1
ATOM 670 C C . GLY A 1 88 ? 14.350 0.896 -16.895 1.00 51.22 88 GLY A C 1
ATOM 671 O O . GLY A 1 88 ? 14.795 2.035 -16.801 1.00 51.22 88 GLY A O 1
ATOM 672 N N . LEU A 1 89 ? 14.735 0.047 -17.852 1.00 42.31 89 LEU A N 1
ATOM 673 C CA . LEU A 1 89 ? 15.747 0.216 -18.912 1.00 42.31 89 LEU A CA 1
ATOM 674 C C . LEU A 1 89 ? 15.556 1.430 -19.863 1.00 42.31 89 LEU A C 1
ATOM 676 O O . LEU A 1 89 ? 16.227 1.507 -20.889 1.00 42.31 89 LEU A O 1
ATOM 680 N N . LYS A 1 90 ? 14.621 2.353 -19.591 1.00 48.84 90 LYS A N 1
ATOM 681 C CA . LYS A 1 90 ? 14.226 3.460 -20.488 1.00 48.84 90 LYS A CA 1
ATOM 682 C C . LYS A 1 90 ? 14.013 4.799 -19.768 1.00 48.84 90 LYS A C 1
ATOM 684 O O . LYS A 1 90 ? 13.188 5.601 -20.198 1.00 48.84 90 LYS A O 1
ATOM 689 N N . LEU A 1 91 ? 14.722 5.043 -18.669 1.00 56.44 91 LEU A N 1
ATOM 690 C CA . LEU A 1 91 ? 14.806 6.400 -18.124 1.00 56.44 91 LEU A CA 1
ATOM 691 C C . LEU A 1 91 ? 15.503 7.313 -19.143 1.00 56.44 91 LEU A C 1
ATOM 693 O O . LEU A 1 91 ? 16.463 6.892 -19.794 1.00 56.44 91 LEU A O 1
ATOM 697 N N . THR A 1 92 ? 15.033 8.551 -19.297 1.00 61.50 92 THR A N 1
ATOM 698 C CA . THR A 1 92 ? 15.766 9.549 -20.086 1.00 61.50 92 THR A CA 1
ATOM 699 C C . THR A 1 92 ? 17.091 9.875 -19.400 1.00 61.50 92 THR A C 1
ATOM 701 O O . THR A 1 92 ? 17.235 9.720 -18.187 1.00 61.50 92 THR A O 1
ATOM 704 N N . THR A 1 93 ? 18.071 10.383 -20.147 1.00 62.25 93 THR A N 1
ATOM 705 C CA . THR A 1 93 ? 19.355 10.798 -19.565 1.00 62.25 93 THR A CA 1
ATOM 706 C C . THR A 1 93 ? 19.173 11.860 -18.471 1.00 62.25 93 THR A C 1
ATOM 708 O O . THR A 1 93 ? 19.872 11.810 -17.467 1.00 62.25 93 THR A O 1
ATOM 711 N N . GLN A 1 94 ? 18.196 12.775 -18.585 1.00 59.94 94 GLN A N 1
ATOM 712 C CA . GLN A 1 94 ? 17.882 13.709 -17.491 1.00 59.94 94 GLN A CA 1
ATOM 713 C C . GLN A 1 94 ? 17.360 13.000 -16.235 1.00 59.94 94 GLN A C 1
ATOM 715 O O . GLN A 1 94 ? 17.783 13.343 -15.135 1.00 59.94 94 GLN A O 1
ATOM 720 N N . GLN A 1 95 ? 16.484 12.003 -16.386 1.00 58.50 95 GLN A N 1
ATOM 721 C CA . GLN A 1 95 ? 15.963 11.221 -15.261 1.00 58.50 95 GLN A CA 1
ATOM 722 C C . GLN A 1 95 ? 17.050 10.367 -14.600 1.00 58.50 95 GLN A C 1
ATOM 724 O O . GLN A 1 95 ? 17.003 10.169 -13.396 1.00 58.50 95 GLN A O 1
ATOM 729 N N . GLN A 1 96 ? 18.040 9.897 -15.361 1.00 57.06 96 GLN A N 1
ATOM 730 C CA . GLN A 1 96 ? 19.198 9.166 -14.830 1.00 57.06 96 GLN A CA 1
ATOM 731 C C . GLN A 1 96 ? 20.201 10.078 -14.104 1.00 57.06 96 GLN A C 1
ATOM 733 O O . GLN A 1 96 ? 20.867 9.637 -13.180 1.00 57.06 96 GLN A O 1
ATOM 738 N N . MET A 1 97 ? 20.333 11.343 -14.521 1.00 52.56 97 MET A N 1
ATOM 739 C CA . MET A 1 97 ? 21.303 12.293 -13.951 1.00 52.56 97 MET A CA 1
ATOM 740 C C . MET A 1 97 ? 20.767 13.108 -12.767 1.00 52.56 97 MET A C 1
ATOM 742 O O . MET A 1 97 ? 21.514 13.884 -12.167 1.00 52.56 97 MET A O 1
ATOM 746 N N . ALA A 1 98 ? 19.482 12.992 -12.437 1.00 51.78 98 ALA A N 1
ATOM 747 C CA . ALA A 1 98 ? 18.921 13.696 -11.296 1.00 51.78 98 ALA A CA 1
ATOM 748 C C . ALA A 1 98 ? 19.493 13.116 -9.987 1.00 51.78 98 ALA A C 1
ATOM 750 O O . ALA A 1 98 ? 19.378 11.924 -9.720 1.00 51.78 98 ALA A O 1
ATOM 751 N N . THR A 1 99 ? 20.099 13.973 -9.153 1.00 41.00 99 THR A N 1
ATOM 752 C CA . THR A 1 99 ? 20.642 13.612 -7.821 1.00 41.00 99 THR A CA 1
ATOM 753 C C . THR A 1 99 ? 19.563 13.037 -6.903 1.00 41.00 99 THR A C 1
ATOM 755 O O . THR A 1 99 ? 19.824 12.175 -6.071 1.00 41.00 99 THR A O 1
ATOM 758 N N . TYR A 1 100 ? 18.339 13.521 -7.105 1.00 40.25 100 TYR A N 1
ATOM 759 C CA . TYR A 1 100 ? 17.094 12.905 -6.688 1.00 40.25 100 TYR A CA 1
ATOM 760 C C . TYR A 1 100 ? 16.305 12.660 -7.960 1.00 40.25 100 TYR A C 1
ATOM 762 O O . TYR A 1 100 ? 15.381 13.398 -8.298 1.00 40.25 100 TYR A O 1
ATOM 770 N N . SER A 1 101 ? 16.710 11.661 -8.733 1.00 42.56 101 SER A N 1
ATOM 771 C CA . SER A 1 101 ? 15.727 11.045 -9.593 1.00 42.56 101 SER A CA 1
ATOM 772 C C . SER A 1 101 ? 14.634 10.552 -8.642 1.00 42.56 101 SER A C 1
ATOM 774 O O . SER A 1 101 ? 14.923 10.006 -7.576 1.00 42.56 101 SER A O 1
ATOM 776 N N . ALA A 1 102 ? 13.374 10.769 -8.983 1.00 47.69 102 ALA A N 1
ATOM 777 C CA . ALA A 1 102 ? 12.266 10.117 -8.310 1.00 47.69 102 ALA A CA 1
ATOM 778 C C . ALA A 1 102 ? 11.908 8.801 -9.039 1.00 47.69 102 ALA A C 1
ATOM 780 O O . ALA A 1 102 ? 10.811 8.716 -9.596 1.00 47.69 102 ALA A O 1
ATOM 781 N N . PRO A 1 103 ? 12.771 7.760 -9.141 1.00 49.41 103 PRO A N 1
ATOM 782 C CA . PRO A 1 103 ? 12.321 6.477 -9.612 1.00 49.41 103 PRO A CA 1
ATOM 783 C C . PRO A 1 103 ? 11.964 5.683 -8.355 1.00 49.41 103 PRO A C 1
ATOM 785 O O . PRO A 1 103 ? 12.825 5.137 -7.682 1.00 49.41 103 PRO A O 1
ATOM 788 N N . GLY A 1 104 ? 10.681 5.651 -8.006 1.00 56.09 104 GLY A N 1
ATOM 789 C CA . GLY A 1 104 ? 10.177 4.668 -7.051 1.00 56.09 104 GLY A CA 1
ATOM 790 C C . GLY A 1 104 ? 10.238 5.012 -5.595 1.00 56.09 104 GLY A C 1
ATOM 791 O O . GLY A 1 104 ? 10.979 4.405 -4.831 1.00 56.09 104 GLY A O 1
ATOM 792 N N . TYR A 1 105 ? 9.289 5.826 -5.173 1.00 66.25 105 TYR A N 1
ATOM 793 C CA . TYR A 1 105 ? 8.809 5.708 -3.810 1.00 66.25 105 TYR A CA 1
ATOM 794 C C . TYR A 1 105 ? 8.038 4.405 -3.657 1.00 66.25 105 TYR A C 1
ATOM 796 O O . TYR A 1 105 ? 7.055 4.200 -4.370 1.00 66.25 105 TYR A O 1
ATOM 804 N N . ALA A 1 106 ? 8.468 3.544 -2.737 1.00 81.69 106 ALA A N 1
ATOM 805 C CA . ALA A 1 106 ? 7.568 2.548 -2.183 1.00 81.69 106 ALA A CA 1
ATOM 806 C C . ALA A 1 106 ? 6.708 3.248 -1.133 1.00 81.69 106 ALA A C 1
ATOM 808 O O . ALA A 1 106 ? 7.206 4.035 -0.334 1.00 81.69 106 ALA A O 1
ATOM 809 N N . PHE A 1 107 ? 5.409 3.006 -1.120 1.00 86.88 107 PHE A N 1
ATOM 810 C CA . PHE A 1 107 ? 4.553 3.702 -0.170 1.00 86.88 107 PHE A CA 1
ATOM 811 C C . PHE A 1 107 ? 3.306 2.926 0.192 1.00 86.88 107 PHE A C 1
ATOM 813 O O . PHE A 1 107 ? 2.897 1.997 -0.507 1.00 86.88 107 PHE A O 1
ATOM 820 N N . PHE A 1 108 ? 2.687 3.371 1.280 1.00 92.75 108 PHE A N 1
ATOM 821 C CA . PHE A 1 108 ? 1.364 2.965 1.709 1.00 92.75 108 PHE A CA 1
ATOM 822 C C . PHE A 1 108 ? 0.369 4.101 1.463 1.00 92.75 108 PHE A C 1
ATOM 824 O O . PHE A 1 108 ? 0.505 5.193 2.022 1.00 92.75 108 PHE A O 1
ATOM 831 N N . TRP A 1 109 ? -0.609 3.859 0.594 1.00 94.06 109 TRP A N 1
ATOM 832 C CA . TRP A 1 109 ? -1.545 4.872 0.113 1.00 94.06 109 TRP A CA 1
ATOM 833 C C . TRP A 1 109 ? -2.937 4.691 0.700 1.00 94.06 109 TRP A C 1
ATOM 835 O O . TRP A 1 109 ? -3.486 3.596 0.632 1.00 94.06 109 TRP A O 1
ATOM 845 N N . ASN A 1 110 ? -3.530 5.771 1.205 1.00 96.31 110 ASN A N 1
ATOM 846 C CA . ASN A 1 110 ? -4.925 5.848 1.629 1.00 96.31 110 ASN A CA 1
ATOM 847 C C . ASN A 1 110 ? -5.805 6.238 0.436 1.00 96.31 110 ASN A C 1
ATOM 849 O O . ASN A 1 110 ? -5.700 7.347 -0.092 1.00 96.31 110 ASN A O 1
ATOM 853 N N . VAL A 1 111 ? -6.670 5.320 0.002 1.00 95.44 111 VAL A N 1
ATOM 854 C CA . VAL A 1 111 ? -7.512 5.497 -1.191 1.00 95.44 111 VAL A CA 1
ATOM 855 C C . VAL A 1 111 ? -8.580 6.563 -0.965 1.00 95.44 111 VAL A C 1
ATOM 857 O O . VAL A 1 111 ? -8.810 7.392 -1.845 1.00 95.44 111 VAL A O 1
ATOM 860 N N . ASP A 1 112 ? -9.204 6.559 0.211 1.00 92.88 112 ASP A N 1
ATOM 861 C CA . ASP A 1 112 ? -10.324 7.441 0.540 1.00 92.88 112 ASP A CA 1
ATOM 862 C C . ASP A 1 112 ? -9.872 8.902 0.631 1.00 92.88 112 ASP A C 1
ATOM 864 O O . ASP A 1 112 ? -10.529 9.801 0.107 1.00 92.88 112 ASP A O 1
ATOM 868 N N . GLU A 1 113 ? -8.737 9.136 1.291 1.00 93.81 113 GLU A N 1
ATOM 869 C CA . GLU A 1 113 ? -8.178 10.476 1.496 1.00 93.81 113 GLU A CA 1
ATOM 870 C C . GLU A 1 113 ? -7.233 10.909 0.371 1.00 93.81 113 GLU A C 1
ATOM 872 O O . GLU A 1 113 ? -6.806 12.061 0.344 1.00 93.81 113 GLU A O 1
ATOM 877 N N . LYS A 1 114 ? -6.921 10.003 -0.565 1.00 91.38 114 LYS A N 1
ATOM 878 C CA . LYS A 1 114 ? -5.977 10.222 -1.670 1.00 91.38 114 LYS A CA 1
ATOM 879 C C . LYS A 1 114 ? -4.643 10.785 -1.187 1.00 91.38 114 LYS A C 1
ATOM 881 O O . LYS A 1 114 ? -4.133 11.763 -1.733 1.00 91.38 114 LYS A O 1
ATOM 886 N N . LYS A 1 115 ? -4.090 10.168 -0.148 1.00 89.00 115 LYS A N 1
ATOM 887 C CA . LYS A 1 115 ? -2.835 10.612 0.453 1.00 89.00 115 LYS A CA 1
ATOM 888 C C . LYS A 1 115 ? -1.904 9.447 0.724 1.00 89.00 115 LYS A C 1
ATOM 890 O O . LYS A 1 115 ? -2.331 8.317 0.967 1.00 89.00 115 LYS A O 1
ATOM 895 N N . MET A 1 116 ? -0.621 9.761 0.758 1.00 87.88 116 MET A N 1
ATOM 896 C CA . MET A 1 116 ? 0.399 8.842 1.221 1.00 87.88 116 MET A CA 1
ATOM 897 C C . MET A 1 116 ? 0.477 8.883 2.748 1.00 87.88 116 MET A C 1
ATOM 899 O O . MET A 1 116 ? 0.691 9.945 3.323 1.00 87.88 116 MET A O 1
ATOM 903 N N . GLU A 1 117 ? 0.300 7.735 3.396 1.00 91.50 117 GLU A N 1
ATOM 904 C CA . GLU A 1 117 ? 0.408 7.620 4.858 1.00 91.50 117 GLU A CA 1
ATOM 905 C C . GLU A 1 117 ? 1.840 7.316 5.286 1.00 91.50 117 GLU A C 1
ATOM 907 O O . GLU A 1 117 ? 2.324 7.832 6.289 1.00 91.50 117 GLU A O 1
ATOM 912 N N . ILE A 1 118 ? 2.518 6.451 4.528 1.00 88.56 118 ILE A N 1
ATOM 913 C CA . ILE A 1 118 ? 3.895 6.050 4.803 1.00 88.56 118 ILE A CA 1
ATOM 914 C C . ILE A 1 118 ? 4.660 6.092 3.494 1.00 88.56 118 ILE A C 1
ATOM 916 O O . ILE A 1 118 ? 4.287 5.425 2.528 1.00 88.56 118 ILE A O 1
ATOM 920 N N . LEU A 1 119 ? 5.731 6.876 3.491 1.00 83.25 119 LEU A N 1
ATOM 921 C CA . LEU A 1 119 ? 6.652 7.011 2.380 1.00 83.25 119 LEU A CA 1
ATOM 922 C C . LEU A 1 119 ? 7.943 6.265 2.710 1.00 83.25 119 LEU A C 1
ATOM 924 O O . LEU A 1 119 ? 8.633 6.619 3.664 1.00 83.25 119 LEU A O 1
ATOM 928 N N . ALA A 1 120 ? 8.290 5.278 1.895 1.00 75.00 120 ALA A N 1
ATOM 929 C CA . ALA A 1 120 ? 9.627 4.720 1.836 1.00 75.00 120 ALA A CA 1
ATOM 930 C C . ALA A 1 120 ? 10.354 5.261 0.603 1.00 75.00 120 ALA A C 1
ATOM 932 O O . ALA A 1 120 ? 9.811 5.364 -0.498 1.00 75.00 120 ALA A O 1
ATOM 933 N N . SER A 1 121 ? 11.613 5.629 0.801 1.00 63.94 121 SER A N 1
ATOM 934 C CA . SER A 1 121 ? 12.483 6.071 -0.283 1.00 63.94 121 SER A CA 1
ATOM 935 C C . SER A 1 121 ? 13.111 4.865 -0.966 1.00 63.94 121 SER A C 1
ATOM 937 O O . SER A 1 121 ? 13.532 3.936 -0.271 1.00 63.94 121 SER A O 1
ATOM 939 N N . LEU A 1 122 ? 13.247 4.893 -2.296 1.00 57.47 122 LEU A N 1
ATOM 940 C CA . LEU A 1 122 ? 14.332 4.164 -2.932 1.00 57.47 122 LEU A CA 1
ATOM 941 C C . LEU A 1 122 ? 15.063 4.905 -4.032 1.00 57.47 122 LEU A C 1
ATOM 943 O O . LEU A 1 122 ? 14.472 5.396 -4.982 1.00 57.47 122 LEU A O 1
ATOM 947 N N . GLN A 1 123 ? 16.384 4.934 -3.878 1.00 50.94 123 GLN A N 1
ATOM 948 C CA . GLN A 1 123 ? 17.326 5.456 -4.850 1.00 50.94 123 GLN A CA 1
ATOM 949 C C . GLN A 1 123 ? 17.449 4.546 -6.079 1.00 50.94 123 GLN A C 1
ATOM 951 O O . GLN A 1 123 ? 17.419 3.322 -5.965 1.00 50.94 123 GLN A O 1
ATOM 956 N N . ASP A 1 124 ? 17.642 5.229 -7.210 1.00 49.41 124 ASP A N 1
ATOM 957 C CA . ASP A 1 124 ? 18.264 4.879 -8.495 1.00 49.41 124 ASP A CA 1
ATOM 958 C C . ASP A 1 124 ? 18.452 3.378 -8.860 1.00 49.41 124 ASP A C 1
ATOM 960 O O . ASP A 1 124 ? 19.093 2.621 -8.119 1.00 49.41 124 ASP A O 1
ATOM 964 N N . PRO A 1 125 ? 18.020 2.943 -10.067 1.00 47.88 125 PRO A N 1
ATOM 965 C CA . PRO A 1 125 ? 18.294 1.601 -10.601 1.00 47.88 125 PRO A CA 1
ATOM 966 C C . PRO A 1 125 ? 19.772 1.161 -10.614 1.00 47.88 125 PRO A C 1
ATOM 968 O O . PRO A 1 125 ? 20.020 -0.044 -10.624 1.00 47.88 125 PRO A O 1
ATOM 971 N N . PHE A 1 126 ? 20.748 2.075 -10.599 1.00 49.94 126 PHE A N 1
ATOM 972 C CA . PHE A 1 126 ? 22.177 1.751 -10.508 1.00 49.94 126 PHE A CA 1
ATOM 973 C C . PHE A 1 126 ? 22.647 1.395 -9.091 1.00 49.94 126 PHE A C 1
ATOM 975 O O . PHE A 1 126 ? 23.667 0.719 -8.952 1.00 49.94 126 PHE A O 1
ATOM 982 N N . TYR A 1 127 ? 21.917 1.816 -8.052 1.00 52.97 127 TYR A N 1
ATOM 983 C CA . TYR A 1 127 ? 22.311 1.624 -6.651 1.00 52.97 127 TYR A CA 1
ATOM 984 C C . TYR A 1 127 ? 21.403 0.671 -5.863 1.00 52.97 127 TYR A C 1
ATOM 986 O O . TYR A 1 127 ? 21.786 0.310 -4.753 1.00 52.97 127 TYR A O 1
ATOM 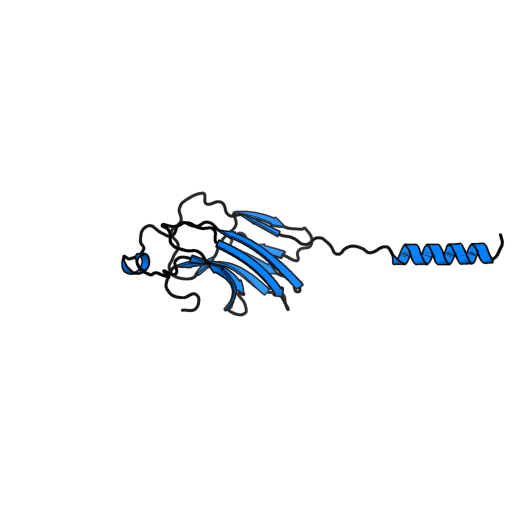994 N N . ALA A 1 128 ? 20.265 0.239 -6.433 1.00 52.53 128 ALA A N 1
ATOM 995 C CA . ALA A 1 128 ? 19.414 -0.885 -6.003 1.00 52.53 128 ALA A CA 1
ATOM 996 C C . ALA A 1 128 ? 19.402 -1.147 -4.482 1.00 52.53 128 ALA A C 1
ATOM 998 O O . ALA A 1 128 ? 19.662 -2.260 -4.018 1.00 52.53 128 ALA A O 1
ATOM 999 N N . GLN A 1 129 ? 19.137 -0.106 -3.693 1.00 59.94 129 GLN A N 1
ATOM 1000 C CA . GLN A 1 129 ? 19.025 -0.247 -2.243 1.00 59.94 129 GLN A CA 1
ATOM 1001 C C . GLN A 1 129 ? 17.653 -0.839 -1.882 1.00 59.94 129 GLN A C 1
ATOM 1003 O O . GLN A 1 129 ? 16.799 -1.027 -2.748 1.00 59.94 129 GLN A O 1
ATOM 1008 N N . HIS A 1 130 ? 17.407 -1.124 -0.599 1.00 67.50 130 HIS A N 1
ATOM 1009 C CA . HIS A 1 130 ? 16.099 -1.594 -0.114 1.00 67.50 130 HIS A CA 1
ATOM 1010 C C . HIS A 1 130 ? 15.196 -0.423 0.319 1.00 67.50 130 HIS A C 1
ATOM 1012 O O . HIS A 1 130 ? 15.642 0.456 1.052 1.00 67.50 130 HIS A O 1
ATOM 1018 N N . SER A 1 131 ? 13.934 -0.409 -0.123 1.00 73.81 131 SER A N 1
ATOM 1019 C CA . SER A 1 131 ? 12.903 0.560 0.290 1.00 73.81 131 SER A CA 1
ATOM 1020 C C . SER A 1 131 ? 12.319 0.041 1.560 1.00 73.81 131 SER A C 1
ATOM 1022 O O . SER A 1 131 ? 11.653 -0.982 1.503 1.00 73.81 131 SER A O 1
ATOM 1024 N N . ILE A 1 132 ? 12.554 0.711 2.676 1.00 80.38 132 ILE A N 1
ATOM 1025 C CA . ILE A 1 132 ? 12.018 0.273 3.959 1.00 80.38 132 ILE A CA 1
ATOM 1026 C C . ILE A 1 132 ? 10.802 1.132 4.283 1.00 80.38 132 ILE A C 1
ATOM 1028 O O . ILE A 1 132 ? 10.926 2.337 4.502 1.00 80.38 132 ILE A O 1
ATOM 1032 N N . ILE A 1 133 ? 9.630 0.505 4.282 1.00 84.88 133 ILE A N 1
ATOM 1033 C CA . ILE A 1 133 ? 8.402 1.060 4.845 1.00 84.88 133 ILE A CA 1
ATOM 1034 C C . ILE A 1 133 ? 8.432 0.703 6.319 1.00 84.88 133 ILE A C 1
ATOM 1036 O O . ILE A 1 133 ? 8.440 -0.475 6.640 1.00 84.88 133 ILE A O 1
ATOM 1040 N N . ASP A 1 134 ? 8.423 1.702 7.195 1.00 88.38 134 ASP A N 1
ATOM 1041 C CA . ASP A 1 134 ? 8.281 1.473 8.626 1.00 88.38 134 ASP A CA 1
ATOM 1042 C C . ASP A 1 134 ? 7.457 2.590 9.273 1.00 88.38 134 ASP A C 1
ATOM 1044 O O . ASP A 1 134 ? 7.865 3.752 9.305 1.00 88.38 134 ASP A O 1
ATOM 1048 N N . GLY A 1 135 ? 6.274 2.262 9.787 1.00 90.69 135 GLY A N 1
ATOM 1049 C CA . GLY A 1 135 ? 5.373 3.264 10.344 1.00 90.69 135 GLY A CA 1
ATOM 1050 C C . GLY A 1 135 ? 4.252 2.690 11.194 1.00 90.69 135 GLY A C 1
ATOM 1051 O O . GLY A 1 135 ? 3.969 1.494 11.184 1.00 90.69 135 GLY A O 1
ATOM 1052 N N 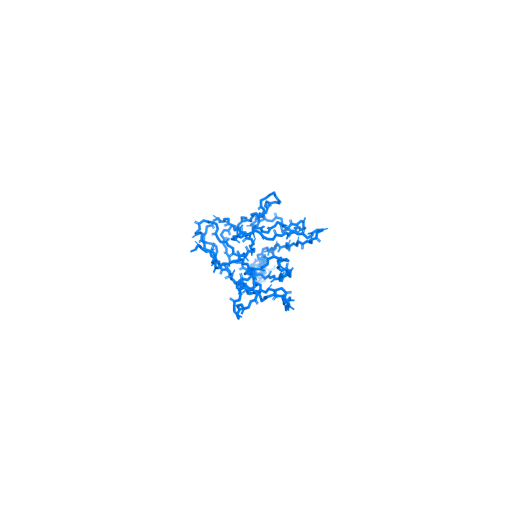. VAL A 1 136 ? 3.627 3.561 11.981 1.00 93.88 136 VAL A N 1
ATOM 1053 C CA . VAL A 1 136 ? 2.397 3.254 12.714 1.00 93.88 136 VAL A CA 1
ATOM 1054 C C . VAL A 1 136 ? 1.279 4.078 12.099 1.00 93.88 136 VAL A C 1
ATOM 1056 O O . VAL A 1 136 ? 1.400 5.293 11.978 1.00 93.88 136 VAL A O 1
ATOM 1059 N N . LEU A 1 137 ? 0.193 3.411 11.728 1.00 94.44 137 LEU A N 1
ATOM 1060 C CA . LEU A 1 137 ? -0.985 4.018 11.133 1.00 94.44 137 LEU A CA 1
ATOM 1061 C C . LEU A 1 137 ? -2.182 3.855 12.065 1.00 94.44 137 LEU A C 1
ATOM 1063 O O . LEU A 1 137 ? -2.491 2.744 12.495 1.00 94.44 137 LEU A O 1
ATOM 1067 N N . THR A 1 138 ? -2.899 4.946 12.313 1.00 95.44 138 THR A N 1
ATOM 1068 C CA . THR A 1 138 ? -4.202 4.911 12.981 1.00 95.44 138 THR A CA 1
ATOM 1069 C C . THR A 1 138 ? -5.305 5.057 11.943 1.00 95.44 138 THR A C 1
ATOM 1071 O O . THR A 1 138 ? -5.373 6.052 11.229 1.00 95.44 138 THR A O 1
ATOM 1074 N N . VAL A 1 139 ? -6.183 4.061 11.884 1.00 96.12 139 VAL A N 1
ATOM 1075 C CA . VAL A 1 139 ? -7.298 3.950 10.946 1.00 96.12 139 VAL A CA 1
ATOM 1076 C C . VAL A 1 139 ? -8.589 4.268 11.714 1.00 96.12 139 VAL A C 1
ATOM 1078 O O . VAL A 1 139 ? -9.008 3.463 12.545 1.00 96.12 139 VAL A O 1
ATOM 1081 N N . PRO A 1 140 ? -9.220 5.441 11.513 1.00 95.50 140 PRO A N 1
ATOM 1082 C CA . PRO A 1 140 ? -10.372 5.863 12.320 1.00 95.50 140 PRO A CA 1
ATOM 1083 C C . PRO A 1 140 ? -11.699 5.226 11.881 1.00 95.50 140 PRO A C 1
ATOM 1085 O O . PRO A 1 140 ? -12.643 5.146 12.663 1.00 95.50 140 PRO A O 1
ATOM 1088 N N . LYS A 1 141 ? -11.783 4.780 10.626 1.00 96.69 141 LYS A N 1
ATOM 1089 C CA . LYS A 1 141 ? -12.944 4.135 10.001 1.00 96.69 141 LYS A CA 1
ATOM 1090 C C . LYS A 1 141 ? -12.446 3.047 9.051 1.00 96.69 141 LYS A C 1
ATOM 1092 O O . LYS A 1 141 ? -11.280 3.074 8.684 1.00 96.69 141 LYS A O 1
ATOM 1097 N N . THR A 1 142 ? -13.301 2.118 8.636 1.00 97.44 142 THR A N 1
ATOM 1098 C CA . THR A 1 142 ? -12.927 1.146 7.601 1.00 97.44 142 THR A CA 1
ATOM 1099 C C . THR A 1 142 ? -12.457 1.878 6.342 1.00 97.44 142 THR A C 1
ATOM 1101 O O . THR A 1 142 ? -13.224 2.665 5.789 1.00 97.44 142 THR A O 1
ATOM 1104 N N . THR A 1 143 ? -11.228 1.612 5.900 1.00 98.12 143 THR A N 1
ATOM 1105 C CA . THR A 1 143 ? -10.579 2.361 4.812 1.00 98.12 143 THR A CA 1
ATOM 1106 C C . THR A 1 143 ? -9.843 1.409 3.877 1.00 98.12 143 THR A C 1
ATOM 1108 O O . THR A 1 143 ? -9.284 0.393 4.310 1.00 98.12 143 THR A O 1
ATOM 1111 N N . ASN A 1 144 ? -9.841 1.745 2.587 1.00 97.94 144 ASN A N 1
ATOM 1112 C CA . ASN A 1 144 ? -9.066 1.030 1.584 1.00 97.94 144 ASN A CA 1
ATOM 1113 C C . ASN A 1 144 ? -7.673 1.641 1.421 1.00 97.94 144 ASN A C 1
ATOM 1115 O O . ASN A 1 144 ? -7.511 2.861 1.364 1.00 97.94 144 ASN A O 1
ATOM 1119 N N . TYR A 1 145 ? -6.680 0.773 1.286 1.00 97.25 145 TYR A N 1
ATOM 1120 C CA . TYR A 1 145 ? -5.299 1.147 1.031 1.00 97.25 145 TYR A CA 1
ATOM 1121 C C . TYR A 1 145 ? -4.697 0.277 -0.070 1.00 97.25 145 TYR A C 1
ATOM 1123 O O . TYR A 1 145 ? -5.242 -0.767 -0.433 1.00 97.25 145 TYR A O 1
ATOM 1131 N N . PHE A 1 146 ? -3.535 0.678 -0.568 1.00 95.31 146 PHE A N 1
ATOM 1132 C CA . PHE A 1 146 ? -2.671 -0.197 -1.349 1.00 95.31 146 PHE A CA 1
ATOM 1133 C C . PHE A 1 146 ? -1.199 0.141 -1.118 1.00 95.31 146 PHE A C 1
ATOM 1135 O O . PHE A 1 146 ? -0.850 1.255 -0.718 1.00 95.31 146 PHE A O 1
ATOM 1142 N N . PHE A 1 147 ? -0.333 -0.828 -1.410 1.00 92.38 147 PHE A N 1
ATOM 1143 C CA . PHE A 1 147 ? 1.100 -0.587 -1.538 1.00 92.38 147 PHE A CA 1
ATOM 1144 C C . PHE A 1 147 ? 1.429 -0.174 -2.971 1.00 92.38 147 PHE A C 1
ATOM 1146 O O . PHE A 1 147 ? 0.922 -0.776 -3.921 1.00 92.38 147 PHE A O 1
ATOM 1153 N N . GLY A 1 148 ? 2.260 0.853 -3.135 1.00 87.19 148 GLY A N 1
ATOM 1154 C CA . GLY A 1 148 ? 2.523 1.470 -4.433 1.00 87.19 148 GLY A CA 1
ATOM 1155 C C . GLY A 1 148 ? 4.001 1.715 -4.729 1.00 87.19 148 GLY A C 1
ATOM 1156 O O . GLY A 1 148 ? 4.783 1.990 -3.832 1.00 87.19 148 GLY A O 1
ATOM 1157 N N . HIS A 1 149 ? 4.344 1.520 -6.004 1.00 82.69 149 HIS A N 1
ATOM 1158 C CA . HIS A 1 149 ? 5.373 2.166 -6.834 1.00 82.69 149 HIS A CA 1
ATOM 1159 C C . HIS A 1 149 ? 5.009 3.583 -7.299 1.00 82.69 149 HIS A C 1
ATOM 1161 O O . HIS A 1 149 ? 3.911 3.738 -7.817 1.00 82.69 149 HIS A O 1
ATOM 1167 N N . GLN A 1 150 ? 5.904 4.570 -7.287 1.00 77.00 150 GLN A N 1
ATOM 1168 C CA . GLN A 1 150 ? 5.812 5.710 -8.212 1.00 77.00 150 GLN A CA 1
ATOM 1169 C C . GLN A 1 150 ? 6.914 5.643 -9.264 1.00 77.00 150 GLN A C 1
ATOM 1171 O O . GLN A 1 150 ? 8.041 5.307 -8.947 1.00 77.00 150 GLN A O 1
ATOM 1176 N N . ASN A 1 151 ? 6.638 6.029 -10.503 1.00 71.06 151 ASN A N 1
ATOM 1177 C CA . ASN A 1 151 ? 7.691 6.322 -11.476 1.00 71.06 151 ASN A CA 1
ATOM 1178 C C . ASN A 1 151 ? 7.497 7.725 -12.066 1.00 71.06 151 ASN A C 1
ATOM 1180 O O . ASN A 1 151 ? 6.439 7.992 -12.637 1.00 71.06 151 ASN A O 1
ATOM 1184 N N . GLY A 1 152 ? 8.502 8.599 -11.962 1.00 61.72 152 GLY A N 1
ATOM 1185 C CA . GLY A 1 152 ? 8.460 9.966 -12.499 1.00 61.72 152 GLY A CA 1
ATOM 1186 C C . GLY A 1 152 ? 8.234 11.046 -11.437 1.00 61.72 152 GLY A C 1
ATOM 1187 O O . GLY A 1 152 ? 8.362 10.785 -10.245 1.00 61.72 152 GLY A O 1
ATOM 1188 N N . ASP A 1 153 ? 7.919 12.265 -11.878 1.00 52.66 153 ASP A N 1
ATOM 1189 C CA . ASP A 1 153 ? 8.241 13.483 -11.119 1.00 52.66 153 ASP A CA 1
ATOM 1190 C C . ASP A 1 153 ? 7.396 13.733 -9.852 1.00 52.66 153 ASP A C 1
ATOM 1192 O O . ASP A 1 153 ? 7.916 14.364 -8.932 1.00 52.66 153 ASP A O 1
ATOM 1196 N N . LYS A 1 154 ? 6.145 13.241 -9.739 1.00 54.22 154 LYS A N 1
ATOM 1197 C CA . LYS A 1 154 ? 5.278 13.467 -8.554 1.00 54.22 154 LYS A CA 1
ATOM 1198 C C . LYS A 1 154 ? 4.238 12.366 -8.287 1.00 54.22 154 LYS A C 1
ATOM 1200 O O . LYS A 1 154 ? 3.751 11.727 -9.218 1.00 54.22 154 LYS A O 1
ATOM 1205 N N . VAL A 1 155 ? 3.901 12.162 -7.004 1.00 51.19 155 VAL A N 1
ATOM 1206 C CA . VAL A 1 155 ? 2.891 11.177 -6.543 1.00 51.19 155 VAL A CA 1
ATOM 1207 C C . VAL A 1 155 ? 1.474 11.677 -6.846 1.00 51.19 155 VAL A C 1
ATOM 1209 O O . VAL A 1 155 ? 0.567 10.893 -7.106 1.00 51.19 155 VAL A O 1
ATOM 1212 N N . ASP A 1 156 ? 1.284 12.992 -6.788 1.00 49.00 156 ASP A N 1
ATOM 1213 C CA . ASP A 1 156 ? 0.003 13.696 -6.809 1.00 49.00 156 ASP A CA 1
ATOM 1214 C C . ASP A 1 156 ? -0.320 14.393 -8.142 1.00 49.00 156 ASP A C 1
ATOM 1216 O O . ASP A 1 156 ? -1.462 14.813 -8.337 1.00 49.00 156 ASP A O 1
ATOM 1220 N N . GLY A 1 157 ? 0.640 14.455 -9.072 1.00 40.22 157 GLY A N 1
ATOM 1221 C CA . GLY A 1 157 ? 0.533 15.207 -10.329 1.00 40.22 157 GLY A CA 1
ATOM 1222 C C . GLY A 1 157 ? 1.487 16.389 -10.383 1.00 40.22 157 GLY A C 1
ATOM 1223 O O . GLY A 1 157 ? 1.238 17.412 -9.708 1.00 40.22 157 GLY A O 1
#

Organism: NCBI:txid2094119

Radius of gyration: 23.61 Å; chains: 1; bounding box: 39×41×80 Å